Protein AF-A0A0P1I6L9-F1 (afdb_monomer)

Organism: NCBI:txid1715692

Mean predicted aligned error: 4.98 Å

Sequence (82 aa):
MAKLVMSHRGLTTVFEITGSVLAMAYALLIASNIGAELLGFSLLLLSSGLFAAWAVIDRRWTFLLLQGFYATSAIIGLIRWA

Structure (mmCIF, N/CA/C/O backbone):
data_AF-A0A0P1I6L9-F1
#
_entry.id   AF-A0A0P1I6L9-F1
#
loop_
_atom_site.group_PDB
_atom_site.id
_atom_site.type_symbol
_atom_site.label_atom_id
_atom_site.label_alt_id
_atom_site.label_comp_id
_atom_site.label_asym_id
_atom_site.label_entity_id
_atom_site.label_seq_id
_atom_site.pdbx_PDB_ins_code
_atom_site.Cartn_x
_atom_site.Cartn_y
_atom_site.Cartn_z
_atom_site.occupancy
_atom_site.B_iso_or_equiv
_atom_site.auth_seq_id
_atom_site.auth_comp_id
_atom_site.auth_asym_id
_atom_site.auth_atom_id
_atom_site.pdbx_PDB_model_num
ATOM 1 N N . MET A 1 1 ? 0.118 -19.716 29.087 1.00 43.00 1 MET A N 1
ATOM 2 C CA . MET A 1 1 ? -0.312 -19.766 27.671 1.00 43.00 1 MET A CA 1
ATOM 3 C C . MET A 1 1 ? -1.242 -18.580 27.396 1.00 43.00 1 MET A C 1
ATOM 5 O O . MET A 1 1 ? -2.434 -18.755 27.220 1.00 43.00 1 MET A O 1
ATOM 9 N N . ALA A 1 2 ? -0.705 -17.356 27.446 1.00 43.88 2 ALA A N 1
ATOM 10 C CA . ALA A 1 2 ? -1.458 -16.118 27.241 1.00 43.88 2 ALA A CA 1
ATOM 11 C C . ALA A 1 2 ? -1.151 -15.601 25.830 1.00 43.88 2 ALA A C 1
ATOM 13 O O . ALA A 1 2 ? -0.235 -14.813 25.623 1.00 43.88 2 ALA A O 1
ATOM 14 N N . LYS A 1 3 ? -1.837 -16.153 24.831 1.00 55.94 3 LYS A N 1
ATOM 15 C CA . LYS A 1 3 ? -1.734 -15.730 23.433 1.00 55.94 3 LYS A CA 1
ATOM 16 C C . LYS A 1 3 ? -3.149 -15.625 22.870 1.00 55.94 3 LYS A C 1
ATOM 18 O O . LYS A 1 3 ? -3.963 -16.497 23.144 1.00 55.94 3 LYS A O 1
ATOM 23 N N . LEU A 1 4 ? -3.353 -14.600 2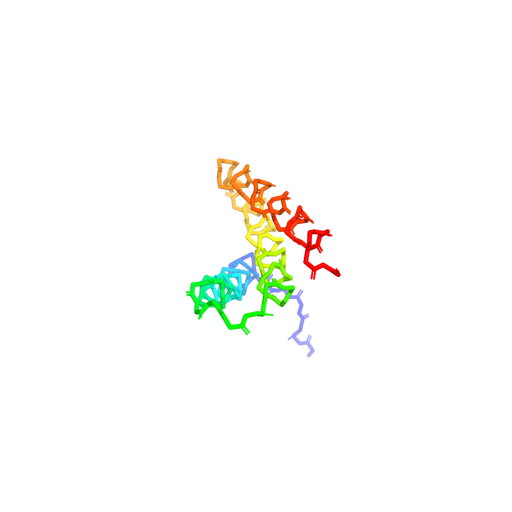2.036 1.00 52.19 4 LEU A N 1
ATOM 24 C CA . LEU A 1 4 ? -4.439 -14.444 21.054 1.00 52.19 4 LEU A CA 1
ATOM 25 C C . LEU A 1 4 ? -5.716 -13.713 21.488 1.00 52.19 4 LEU A C 1
ATOM 27 O O . LEU A 1 4 ? -6.812 -14.112 21.123 1.00 52.19 4 LEU A O 1
ATOM 31 N N . VAL A 1 5 ? -5.582 -12.551 22.125 1.00 50.31 5 VAL A N 1
ATOM 32 C CA . VAL A 1 5 ? -6.545 -11.466 21.869 1.00 50.31 5 VAL A CA 1
ATOM 33 C C . VAL A 1 5 ? -5.740 -10.214 21.554 1.00 50.31 5 VAL A C 1
ATOM 35 O O . VAL A 1 5 ? -5.455 -9.404 22.433 1.00 50.31 5 VAL A O 1
ATOM 38 N N . MET A 1 6 ? -5.291 -10.072 20.302 1.00 56.75 6 MET A N 1
ATOM 39 C CA . MET A 1 6 ? -4.868 -8.748 19.848 1.00 56.75 6 MET A CA 1
ATOM 40 C C . MET A 1 6 ? -6.124 -7.885 19.844 1.00 56.75 6 MET A C 1
ATOM 42 O O . MET A 1 6 ? -7.065 -8.167 19.105 1.00 56.75 6 MET A O 1
ATOM 46 N N . SER A 1 7 ? -6.177 -6.884 20.721 1.00 66.38 7 SER A N 1
ATOM 47 C CA . SER A 1 7 ? -7.287 -5.936 20.722 1.00 66.38 7 SER A CA 1
ATOM 48 C C . SER A 1 7 ? -7.360 -5.253 19.354 1.00 66.38 7 SER A C 1
ATOM 50 O O . SER A 1 7 ? -6.332 -5.090 18.691 1.00 66.38 7 SER A O 1
ATOM 52 N N . HIS A 1 8 ? -8.557 -4.829 18.934 1.00 66.69 8 HIS A N 1
ATOM 53 C CA . HIS A 1 8 ? -8.756 -4.071 17.689 1.00 66.69 8 HIS A CA 1
ATOM 54 C C . HIS A 1 8 ? -7.694 -2.969 17.512 1.00 66.69 8 HIS A C 1
ATOM 56 O O . HIS A 1 8 ? -7.143 -2.818 16.430 1.00 66.69 8 HIS A O 1
ATOM 62 N N . ARG A 1 9 ? -7.317 -2.302 18.611 1.00 72.06 9 ARG A N 1
ATOM 63 C CA . ARG A 1 9 ? -6.270 -1.272 18.665 1.00 72.06 9 ARG A CA 1
ATOM 64 C C . ARG A 1 9 ? -4.878 -1.748 18.235 1.00 72.06 9 ARG A C 1
ATOM 66 O O . ARG A 1 9 ? -4.152 -0.998 17.601 1.00 72.06 9 ARG A O 1
ATOM 73 N N . GLY A 1 10 ? -4.482 -2.968 18.593 1.00 79.25 10 GLY A N 1
ATOM 74 C CA . GLY A 1 10 ? -3.173 -3.505 18.213 1.00 79.25 10 GLY A CA 1
ATOM 75 C C . GLY A 1 10 ? -3.087 -3.797 16.716 1.00 79.25 10 GLY A C 1
ATOM 76 O O . GLY A 1 10 ? -2.095 -3.466 16.073 1.00 79.25 10 GLY A O 1
ATOM 77 N N . LEU A 1 11 ? -4.153 -4.367 16.150 1.00 76.19 11 LEU A N 1
ATOM 78 C CA . LEU A 1 11 ? -4.213 -4.700 14.727 1.00 76.19 11 LEU A CA 1
ATOM 79 C C . LEU A 1 11 ? -4.277 -3.436 13.851 1.00 76.19 11 LEU A C 1
ATOM 81 O O . LEU A 1 11 ? -3.589 -3.364 12.834 1.00 76.19 11 LEU A O 1
ATOM 85 N N . THR A 1 12 ? -5.036 -2.419 14.277 1.00 80.06 12 THR A N 1
ATOM 86 C CA . THR A 1 12 ? -5.112 -1.125 13.579 1.00 80.06 12 THR A CA 1
ATOM 87 C C . THR A 1 12 ? -3.748 -0.441 13.532 1.00 80.06 12 THR A C 1
ATOM 89 O O . THR A 1 12 ? -3.337 0.001 12.467 1.00 80.06 12 THR A O 1
ATOM 92 N N . THR A 1 13 ? -3.002 -0.427 14.644 1.00 86.81 13 THR A N 1
ATOM 93 C CA . THR A 1 13 ? -1.671 0.199 14.704 1.00 86.81 13 THR A CA 1
ATOM 94 C C . THR A 1 13 ? -0.661 -0.490 13.787 1.00 86.81 13 THR A C 1
ATOM 96 O O . THR A 1 13 ? 0.127 0.186 13.130 1.00 86.81 13 THR A O 1
ATOM 99 N N . VAL A 1 14 ? -0.684 -1.824 13.699 1.00 89.25 14 VAL A N 1
ATOM 100 C CA . VAL A 1 14 ? 0.212 -2.553 12.786 1.00 89.25 14 VAL A CA 1
ATOM 101 C C . VAL A 1 14 ? -0.099 -2.203 11.330 1.00 89.25 14 VAL A C 1
ATOM 103 O O . VAL A 1 14 ? 0.811 -1.847 10.585 1.00 89.25 14 VAL A O 1
ATOM 106 N N . PHE A 1 15 ? -1.372 -2.249 10.927 1.00 90.19 15 PHE A N 1
ATOM 107 C CA . PHE A 1 15 ? -1.765 -1.903 9.559 1.00 90.19 15 PHE A CA 1
ATOM 108 C C . PHE A 1 15 ? -1.463 -0.447 9.205 1.00 90.19 15 PHE A C 1
ATOM 110 O O . PHE A 1 15 ? -0.972 -0.181 8.110 1.00 90.19 15 PHE A O 1
ATOM 117 N N . GLU A 1 16 ? -1.703 0.479 10.130 1.00 92.31 16 GLU A N 1
ATOM 118 C CA . GLU A 1 16 ? -1.419 1.900 9.952 1.00 92.31 16 GLU A CA 1
ATOM 119 C C . GLU A 1 16 ? 0.079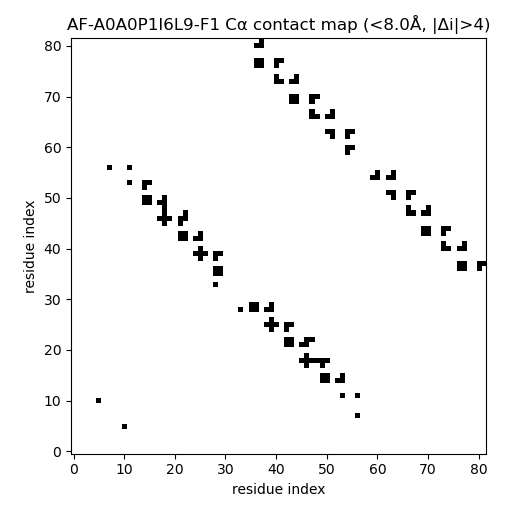 2.156 9.742 1.00 92.31 16 GLU A C 1
ATOM 121 O O . GLU A 1 16 ? 0.467 2.784 8.755 1.00 92.31 16 GLU A O 1
ATOM 126 N N . ILE A 1 17 ? 0.934 1.638 10.630 1.00 94.62 17 ILE A N 1
ATOM 127 C CA . ILE A 1 17 ? 2.381 1.876 10.570 1.00 94.62 17 ILE A CA 1
ATOM 128 C C . ILE A 1 17 ? 2.979 1.204 9.335 1.00 94.62 17 ILE A C 1
ATOM 130 O O . ILE A 1 17 ? 3.681 1.853 8.558 1.00 94.62 17 ILE A O 1
ATOM 134 N N . THR A 1 18 ? 2.695 -0.084 9.120 1.00 96.25 18 THR A N 1
ATOM 135 C CA . THR A 1 18 ? 3.253 -0.815 7.978 1.00 96.25 18 THR A CA 1
ATOM 136 C C . THR A 1 18 ? 2.738 -0.246 6.656 1.00 96.25 18 THR A C 1
ATOM 138 O O . THR A 1 18 ? 3.535 -0.026 5.746 1.00 96.25 18 THR A O 1
ATOM 141 N N . GLY A 1 19 ? 1.442 0.072 6.560 1.00 97.00 19 GLY A N 1
ATOM 142 C CA . GLY A 1 19 ? 0.864 0.727 5.386 1.00 97.00 19 GLY A CA 1
ATOM 143 C C . GLY A 1 19 ? 1.544 2.062 5.078 1.00 97.00 19 GLY A C 1
ATOM 144 O O . GLY A 1 19 ? 1.933 2.298 3.932 1.00 97.00 19 GLY A O 1
ATOM 145 N N . SER A 1 20 ? 1.783 2.890 6.099 1.00 97.69 20 SER A N 1
ATOM 146 C CA . SER A 1 20 ? 2.430 4.202 5.951 1.00 97.69 20 SER A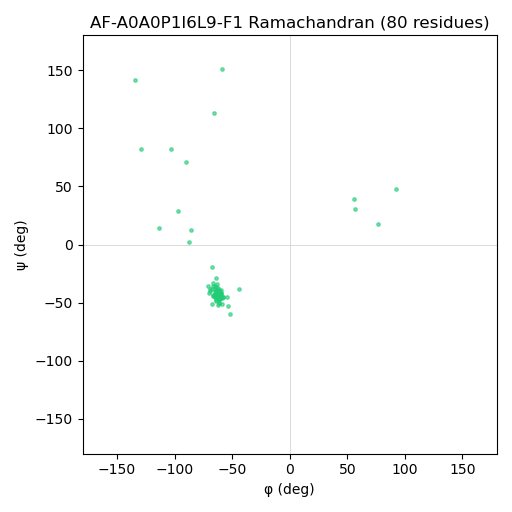 CA 1
ATOM 147 C C . SER A 1 20 ? 3.869 4.097 5.454 1.00 97.69 20 SER A C 1
ATOM 149 O O . SER A 1 20 ? 4.237 4.770 4.492 1.00 97.69 20 SER A O 1
ATOM 151 N N . VAL A 1 21 ? 4.677 3.219 6.057 1.00 98.38 21 VAL A N 1
ATOM 152 C CA . VAL A 1 21 ? 6.082 3.027 5.658 1.00 98.38 21 VAL A CA 1
ATOM 153 C C . VAL A 1 21 ? 6.180 2.561 4.204 1.00 98.38 21 VAL A C 1
ATOM 155 O O . VAL A 1 21 ? 6.991 3.084 3.440 1.00 98.38 21 VAL A O 1
ATOM 158 N N . LEU A 1 22 ? 5.321 1.624 3.792 1.00 98.31 22 LEU A N 1
ATOM 159 C CA . LEU A 1 22 ? 5.283 1.137 2.412 1.00 98.31 22 LEU A CA 1
ATOM 160 C C . LEU A 1 22 ? 4.862 2.232 1.420 1.00 98.31 22 LEU A C 1
ATOM 162 O O . LEU A 1 22 ? 5.477 2.350 0.362 1.00 98.31 22 LEU A O 1
ATOM 166 N N . ALA A 1 23 ? 3.869 3.062 1.763 1.00 98.00 23 ALA A N 1
ATOM 167 C CA . ALA A 1 23 ? 3.444 4.184 0.920 1.00 98.00 23 ALA A CA 1
ATOM 168 C C . ALA A 1 23 ? 4.560 5.223 0.737 1.00 98.00 23 ALA A C 1
ATOM 170 O O . ALA A 1 23 ? 4.776 5.711 -0.373 1.00 98.00 23 ALA A O 1
ATOM 171 N N . MET A 1 24 ? 5.291 5.542 1.809 1.00 98.44 24 MET A N 1
ATOM 172 C CA . MET A 1 24 ? 6.442 6.446 1.744 1.00 98.44 24 MET A CA 1
ATOM 173 C C . MET A 1 24 ? 7.548 5.877 0.850 1.00 98.44 24 MET A C 1
ATOM 175 O O . MET A 1 24 ? 8.070 6.589 -0.005 1.00 98.44 24 MET A O 1
ATOM 179 N N . ALA A 1 25 ? 7.877 4.591 1.008 1.00 98.25 25 ALA A N 1
ATOM 180 C CA . ALA A 1 25 ? 8.876 3.921 0.179 1.00 98.25 25 ALA A CA 1
ATOM 181 C C . ALA A 1 25 ? 8.471 3.901 -1.304 1.00 98.25 25 ALA A C 1
ATOM 183 O O . ALA A 1 25 ? 9.283 4.244 -2.162 1.00 98.25 25 ALA A O 1
ATOM 184 N N . TYR A 1 26 ? 7.207 3.584 -1.605 1.00 97.50 26 TYR A N 1
ATOM 185 C CA . TYR A 1 26 ? 6.642 3.707 -2.951 1.00 97.50 26 TYR A CA 1
ATOM 186 C C . TYR A 1 26 ? 6.843 5.113 -3.529 1.00 97.50 26 TYR A C 1
ATOM 188 O O . TYR A 1 26 ? 7.377 5.254 -4.630 1.00 97.50 26 TYR A O 1
ATOM 196 N N . ALA A 1 27 ? 6.429 6.147 -2.790 1.00 97.88 27 ALA A N 1
ATOM 197 C CA . ALA A 1 27 ? 6.483 7.524 -3.265 1.00 97.88 27 ALA A CA 1
ATOM 198 C C . ALA A 1 27 ? 7.921 7.946 -3.594 1.00 97.88 27 ALA A C 1
ATOM 200 O O . ALA A 1 27 ? 8.159 8.553 -4.637 1.00 97.88 27 ALA A O 1
ATOM 201 N N . LEU A 1 28 ? 8.883 7.571 -2.744 1.00 98.31 28 LEU A N 1
ATOM 202 C CA . LEU A 1 28 ? 10.301 7.835 -2.974 1.00 98.31 28 LEU A CA 1
ATOM 203 C C . LEU A 1 28 ? 10.838 7.088 -4.197 1.00 98.31 28 LEU A C 1
ATOM 205 O O . LEU A 1 28 ? 11.550 7.693 -4.992 1.00 98.31 28 LEU A O 1
ATOM 209 N N . LEU A 1 29 ? 10.485 5.813 -4.389 1.00 97.56 29 L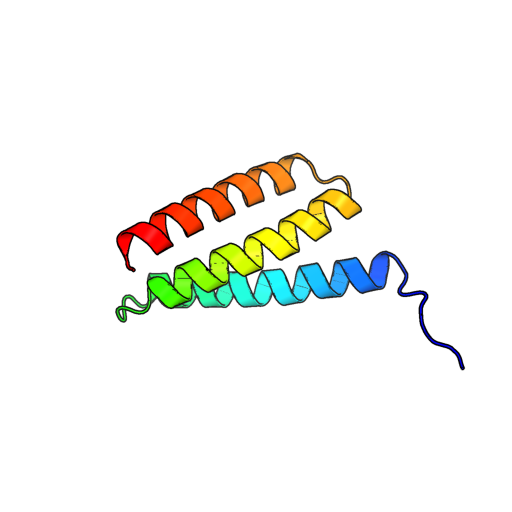EU A N 1
ATOM 210 C CA . LEU A 1 29 ? 10.924 5.046 -5.559 1.00 97.56 29 LEU A CA 1
ATOM 211 C C . LEU A 1 29 ? 10.427 5.668 -6.867 1.00 97.56 29 LEU A C 1
ATOM 213 O O . LEU A 1 29 ? 11.241 5.932 -7.751 1.00 97.56 29 LEU A O 1
ATOM 217 N N . ILE A 1 30 ? 9.128 5.970 -6.972 1.00 97.19 30 ILE A N 1
ATOM 218 C CA . ILE A 1 30 ? 8.569 6.607 -8.175 1.00 97.19 30 ILE A CA 1
ATOM 219 C C . ILE A 1 30 ? 9.183 7.992 -8.402 1.00 97.19 30 ILE A C 1
ATOM 221 O O . ILE A 1 30 ? 9.558 8.317 -9.528 1.00 97.19 30 ILE A O 1
ATOM 225 N N . ALA A 1 31 ? 9.335 8.793 -7.343 1.00 97.81 31 ALA A N 1
ATOM 226 C CA . ALA A 1 31 ? 9.917 10.130 -7.445 1.00 97.81 31 ALA A CA 1
ATOM 227 C C . ALA A 1 31 ? 11.406 10.103 -7.824 1.00 97.81 31 ALA A C 1
ATOM 229 O O . ALA A 1 31 ? 11.861 10.968 -8.567 1.00 97.81 31 ALA A O 1
ATOM 230 N N . SER A 1 32 ? 12.161 9.111 -7.345 1.00 97.50 32 SER A N 1
ATOM 231 C CA . SER A 1 32 ? 13.595 8.976 -7.630 1.00 97.50 32 SER A CA 1
ATOM 232 C C . SER A 1 32 ? 13.907 8.653 -9.092 1.00 97.50 32 SER A C 1
ATOM 234 O O . SER A 1 32 ? 15.031 8.874 -9.529 1.00 97.50 32 SER A O 1
ATOM 236 N N . ASN A 1 33 ? 12.924 8.151 -9.848 1.00 94.88 33 ASN A N 1
ATOM 237 C CA . ASN A 1 33 ? 13.044 7.873 -11.280 1.00 94.88 33 ASN A CA 1
ATOM 238 C C . ASN A 1 33 ? 14.202 6.915 -11.650 1.00 94.88 33 ASN A C 1
ATOM 240 O O . ASN A 1 33 ? 14.772 6.999 -12.731 1.00 94.88 33 ASN A O 1
ATOM 244 N N . ILE A 1 34 ? 14.549 5.980 -10.758 1.00 96.62 34 ILE A N 1
ATOM 245 C CA . ILE A 1 34 ? 15.667 5.030 -10.938 1.00 96.62 34 ILE A CA 1
ATOM 246 C C . ILE A 1 34 ? 15.298 3.752 -11.717 1.00 96.62 34 ILE A C 1
ATOM 248 O O . ILE A 1 34 ? 16.044 2.777 -11.678 1.00 96.62 34 ILE A O 1
ATOM 252 N N . GLY A 1 35 ? 14.136 3.710 -12.375 1.00 95.75 35 GLY A N 1
ATOM 253 C CA . GLY A 1 35 ? 13.657 2.505 -13.070 1.00 95.75 35 GLY A CA 1
ATOM 254 C C . GLY A 1 35 ? 13.086 1.413 -12.147 1.00 95.75 35 GLY A C 1
ATOM 255 O O . GLY A 1 35 ? 13.010 0.249 -12.532 1.00 95.75 35 GLY A O 1
ATOM 256 N N . ALA A 1 36 ? 12.732 1.753 -10.900 1.00 96.88 36 ALA A N 1
ATOM 257 C CA . ALA A 1 36 ? 12.198 0.817 -9.902 1.00 96.88 36 ALA A CA 1
ATOM 258 C C . ALA A 1 36 ? 10.657 0.825 -9.811 1.00 96.88 36 ALA A C 1
ATOM 260 O O . ALA A 1 36 ? 10.092 0.560 -8.746 1.00 96.88 36 ALA A O 1
ATOM 261 N N . GLU A 1 37 ? 9.956 1.143 -10.901 1.00 97.44 37 GLU A N 1
ATOM 262 C CA . GLU A 1 37 ? 8.497 1.297 -10.924 1.00 97.44 37 GLU A CA 1
ATOM 263 C C . GLU A 1 37 ? 7.765 0.017 -10.529 1.00 97.44 37 GLU A C 1
ATOM 265 O O . GLU A 1 37 ? 6.820 0.084 -9.746 1.00 97.44 37 GLU A O 1
ATOM 270 N N . LEU A 1 38 ? 8.224 -1.150 -10.993 1.00 97.69 38 LEU A N 1
ATOM 271 C CA . LEU A 1 38 ? 7.620 -2.442 -10.652 1.00 97.69 38 LEU A CA 1
ATOM 272 C C . LEU A 1 38 ? 7.607 -2.679 -9.130 1.00 97.69 38 LEU A C 1
ATOM 274 O O . LEU A 1 38 ? 6.581 -3.053 -8.553 1.00 97.69 38 LEU A O 1
ATOM 278 N N . LEU A 1 39 ? 8.732 -2.402 -8.459 1.00 98.06 39 LEU A N 1
ATOM 279 C CA . LEU A 1 39 ? 8.825 -2.472 -7.000 1.00 98.06 39 LEU A CA 1
ATOM 280 C C . LEU A 1 39 ? 7.955 -1.392 -6.350 1.00 98.06 39 LEU A C 1
ATOM 282 O O . LEU A 1 39 ? 7.213 -1.690 -5.418 1.00 98.06 39 LEU A O 1
ATOM 286 N N . GLY A 1 40 ? 7.999 -0.162 -6.866 1.00 98.12 40 GLY A N 1
ATOM 287 C CA . GLY A 1 40 ? 7.158 0.936 -6.402 1.00 98.12 40 GLY A CA 1
ATOM 288 C C . GLY A 1 40 ? 5.677 0.552 -6.384 1.00 98.12 40 GLY A C 1
ATOM 289 O O . GLY A 1 40 ? 5.050 0.556 -5.324 1.00 98.12 40 GLY A O 1
ATOM 290 N N . PHE A 1 41 ? 5.109 0.176 -7.527 1.00 98.38 41 PHE A N 1
ATOM 291 C CA . PHE A 1 41 ? 3.693 -0.180 -7.617 1.00 98.38 41 PHE A CA 1
ATOM 292 C C . PHE A 1 41 ? 3.341 -1.431 -6.800 1.00 98.38 41 PHE A C 1
ATOM 294 O O . PHE A 1 41 ? 2.241 -1.497 -6.253 1.00 98.38 41 PHE A O 1
ATOM 301 N N . SER A 1 42 ? 4.276 -2.367 -6.604 1.00 98.50 42 SER A N 1
ATOM 302 C CA . SER A 1 42 ? 4.085 -3.496 -5.678 1.00 98.50 42 SER A CA 1
ATOM 303 C C . SER A 1 42 ? 3.920 -3.019 -4.228 1.00 98.50 42 SER A C 1
ATOM 305 O O . SER A 1 42 ? 3.027 -3.482 -3.515 1.00 98.50 42 SER A O 1
ATOM 307 N N . LEU A 1 43 ? 4.742 -2.056 -3.794 1.00 98.50 43 LEU A N 1
ATOM 308 C CA . LEU A 1 43 ? 4.648 -1.456 -2.459 1.00 98.50 43 LEU A CA 1
ATOM 309 C C . LEU A 1 43 ? 3.361 -0.639 -2.289 1.00 98.50 43 LEU A C 1
ATOM 311 O O . LEU A 1 43 ? 2.745 -0.717 -1.226 1.00 98.50 43 LEU A O 1
ATOM 315 N N . LEU A 1 44 ? 2.916 0.092 -3.321 1.00 98.56 44 LEU A N 1
ATOM 316 C CA . LEU A 1 44 ? 1.630 0.800 -3.294 1.00 98.56 44 LEU A CA 1
ATOM 317 C C . LEU A 1 44 ? 0.453 -0.174 -3.157 1.00 98.56 44 LEU A C 1
ATOM 319 O O . LEU A 1 44 ? -0.462 0.075 -2.370 1.00 98.56 44 LEU A O 1
ATOM 323 N N . LEU A 1 45 ? 0.472 -1.291 -3.890 1.00 98.62 45 LEU A N 1
ATOM 324 C CA . LEU A 1 45 ? -0.588 -2.297 -3.816 1.00 98.62 45 LEU A CA 1
ATOM 325 C C . LEU A 1 45 ? -0.658 -2.926 -2.419 1.00 98.62 45 LEU A C 1
ATOM 327 O O . LEU A 1 45 ? -1.734 -3.019 -1.830 1.00 98.62 45 LEU A O 1
ATOM 331 N N . LEU A 1 46 ? 0.494 -3.293 -1.852 1.00 98.56 46 LEU A N 1
ATOM 332 C CA . LEU A 1 46 ? 0.557 -3.843 -0.499 1.00 98.56 46 LEU A CA 1
ATOM 333 C C . LEU A 1 46 ? 0.112 -2.813 0.553 1.00 98.56 46 LEU A C 1
ATOM 335 O O . LEU A 1 46 ? -0.685 -3.132 1.434 1.00 98.56 46 LEU A O 1
ATOM 339 N N . SER A 1 47 ? 0.588 -1.571 0.439 1.00 98.62 47 SER A N 1
ATOM 340 C CA . SER A 1 47 ? 0.219 -0.467 1.330 1.00 98.62 47 SER A CA 1
ATOM 341 C C . SER A 1 47 ? -1.287 -0.193 1.315 1.00 98.62 47 SER A C 1
ATOM 343 O O . SER A 1 47 ? -1.925 -0.180 2.370 1.00 98.62 47 SER A O 1
ATOM 345 N N . SER A 1 48 ? -1.874 -0.040 0.124 1.00 98.44 48 SER A N 1
ATOM 346 C CA . SER A 1 48 ? -3.309 0.222 -0.030 1.00 98.44 48 SER A CA 1
ATOM 347 C C . SER A 1 48 ? -4.169 -0.927 0.498 1.00 98.44 48 SER A C 1
ATOM 349 O O . SER A 1 48 ? -5.204 -0.673 1.110 1.00 98.44 48 SER A O 1
ATOM 351 N N . GLY A 1 49 ? -3.713 -2.180 0.380 1.00 98.19 49 GLY A N 1
ATOM 352 C CA . GLY A 1 49 ? -4.356 -3.336 1.013 1.00 98.19 49 GLY A CA 1
ATOM 353 C C . GLY A 1 49 ? -4.382 -3.262 2.547 1.00 98.19 49 GLY A C 1
ATOM 354 O O . GLY A 1 49 ? -5.427 -3.497 3.158 1.00 98.19 49 GLY A O 1
ATOM 355 N N . LEU A 1 50 ? -3.268 -2.881 3.184 1.00 97.31 50 LEU A N 1
ATOM 356 C CA . LEU A 1 50 ? -3.197 -2.712 4.645 1.00 97.31 50 LEU A CA 1
ATOM 357 C C . LEU A 1 50 ? -4.092 -1.563 5.120 1.00 97.31 50 LEU A C 1
ATOM 359 O O . LEU A 1 50 ? -4.847 -1.712 6.083 1.00 97.31 50 LEU A O 1
ATOM 363 N N . PHE A 1 51 ? -4.064 -0.433 4.413 1.00 97.38 51 PHE A N 1
ATOM 364 C CA . PHE A 1 51 ? -4.936 0.693 4.721 1.00 97.38 51 PHE A CA 1
ATOM 365 C C . PHE A 1 51 ? -6.409 0.389 4.463 1.00 97.38 51 PHE A C 1
ATOM 367 O O . 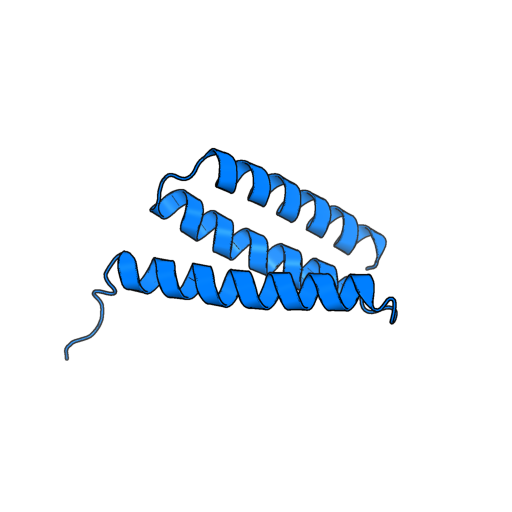PHE A 1 51 ? -7.250 0.870 5.216 1.00 97.38 51 PHE A O 1
ATOM 374 N N . ALA A 1 52 ? -6.742 -0.425 3.461 1.00 97.44 52 ALA A N 1
ATOM 375 C CA . ALA A 1 52 ? -8.107 -0.880 3.235 1.00 97.44 52 ALA A CA 1
ATOM 376 C C . ALA A 1 52 ? -8.592 -1.758 4.397 1.00 97.44 52 ALA A C 1
ATOM 378 O O . ALA A 1 52 ? -9.685 -1.531 4.917 1.00 97.44 52 ALA A O 1
ATOM 379 N N . ALA A 1 53 ? -7.762 -2.698 4.868 1.00 94.62 53 ALA A N 1
ATOM 380 C CA . ALA A 1 53 ? -8.073 -3.517 6.040 1.00 94.62 53 ALA A CA 1
ATOM 381 C C . ALA A 1 53 ? -8.310 -2.649 7.288 1.00 94.62 53 ALA A C 1
ATOM 383 O O . ALA A 1 53 ? -9.319 -2.813 7.978 1.00 94.62 53 ALA A O 1
ATOM 384 N N . TRP A 1 54 ? -7.438 -1.667 7.536 1.00 94.38 54 TRP A N 1
ATOM 385 C CA . TRP A 1 54 ? -7.624 -0.695 8.615 1.00 94.38 54 TRP A CA 1
ATOM 386 C C . TRP A 1 54 ? -8.908 0.135 8.450 1.00 94.38 54 TRP A C 1
ATOM 388 O O . TRP A 1 54 ? -9.678 0.285 9.400 1.00 94.38 54 TRP A O 1
ATOM 398 N N . ALA A 1 55 ? -9.184 0.628 7.241 1.00 95.06 55 ALA A N 1
ATOM 399 C CA . ALA A 1 55 ? -10.356 1.445 6.946 1.00 95.06 55 ALA A CA 1
ATOM 400 C C . ALA A 1 55 ? -11.671 0.691 7.174 1.00 95.06 55 ALA A C 1
ATOM 402 O O . ALA A 1 55 ? -12.634 1.285 7.657 1.00 95.06 55 ALA A O 1
ATOM 403 N N . VAL A 1 56 ? -11.718 -0.606 6.857 1.00 94.62 56 VAL A N 1
ATOM 404 C CA . VAL A 1 56 ? -12.884 -1.462 7.124 1.00 94.62 56 VAL A CA 1
ATOM 405 C C . VAL A 1 56 ? -13.088 -1.649 8.628 1.00 94.62 56 VAL A C 1
ATOM 407 O O . VAL A 1 56 ? -14.215 -1.519 9.105 1.00 94.62 56 VAL A O 1
ATOM 410 N N . ILE A 1 57 ? -12.010 -1.893 9.383 1.00 90.88 57 ILE A N 1
ATOM 411 C CA . ILE A 1 57 ? -12.061 -2.071 10.843 1.00 90.88 57 ILE A CA 1
ATOM 412 C C . ILE A 1 57 ? -12.599 -0.811 11.539 1.00 90.88 57 ILE A C 1
ATOM 414 O O . ILE A 1 57 ? -13.499 -0.906 12.375 1.00 90.88 57 ILE A O 1
ATOM 418 N N . ASP A 1 58 ? -12.094 0.363 11.157 1.00 90.44 58 ASP A N 1
ATOM 419 C CA . ASP A 1 58 ? -12.476 1.655 11.741 1.00 90.44 58 ASP A CA 1
ATOM 420 C C . ASP A 1 58 ? -13.700 2.303 11.058 1.00 90.44 58 ASP A C 1
ATOM 422 O O . ASP A 1 58 ? -14.092 3.415 11.415 1.00 90.44 58 ASP A O 1
ATOM 426 N N . ARG A 1 59 ? -14.314 1.636 10.067 1.00 94.00 59 ARG A N 1
ATOM 427 C CA . ARG A 1 59 ? -15.459 2.134 9.272 1.00 94.00 59 ARG A CA 1
ATOM 428 C C . ARG A 1 59 ? -15.210 3.489 8.584 1.00 94.00 59 ARG A C 1
ATOM 430 O O . ARG A 1 59 ? -16.101 4.334 8.485 1.00 94.00 59 ARG A O 1
ATOM 437 N N . ARG A 1 60 ? -13.998 3.701 8.066 1.00 94.31 60 ARG A N 1
ATOM 438 C CA . ARG A 1 60 ? -13.562 4.917 7.352 1.00 94.31 60 ARG A CA 1
ATOM 439 C C . ARG A 1 60 ? -13.820 4.803 5.845 1.00 94.31 60 ARG A C 1
ATOM 441 O O . ARG A 1 60 ? -12.889 4.677 5.054 1.00 94.31 60 ARG A O 1
ATOM 448 N N . TRP A 1 61 ? -15.082 4.860 5.426 1.00 95.62 61 TRP A N 1
ATOM 449 C CA . TRP A 1 61 ? -15.493 4.547 4.045 1.00 95.62 61 TRP A CA 1
ATOM 450 C C . TRP A 1 61 ? -14.879 5.439 2.954 1.00 95.62 61 TRP A C 1
ATOM 452 O O . TRP A 1 61 ? -14.456 4.928 1.921 1.00 95.62 61 TRP A O 1
ATOM 462 N N . THR A 1 62 ? -14.758 6.750 3.179 1.00 97.44 62 THR A N 1
ATOM 463 C CA . THR A 1 62 ? -14.114 7.657 2.207 1.00 97.44 62 THR A CA 1
ATOM 464 C C . THR A 1 62 ? -12.634 7.327 2.025 1.00 97.44 62 THR A C 1
ATOM 466 O O . THR A 1 62 ? -12.116 7.338 0.911 1.00 97.44 62 THR A O 1
ATOM 469 N N . PHE A 1 63 ? -11.957 6.983 3.121 1.00 96.00 63 PHE A N 1
ATOM 470 C CA . PHE A 1 63 ? -10.564 6.555 3.077 1.00 96.00 63 PHE A CA 1
ATOM 471 C C . PHE A 1 63 ? -10.426 5.187 2.393 1.00 96.00 63 PHE A C 1
ATOM 473 O O . PHE A 1 63 ? -9.513 5.008 1.597 1.00 96.00 63 PHE A O 1
ATOM 480 N N . LEU A 1 64 ? -11.365 4.258 2.615 1.00 97.94 64 LEU A N 1
ATOM 481 C CA . LEU A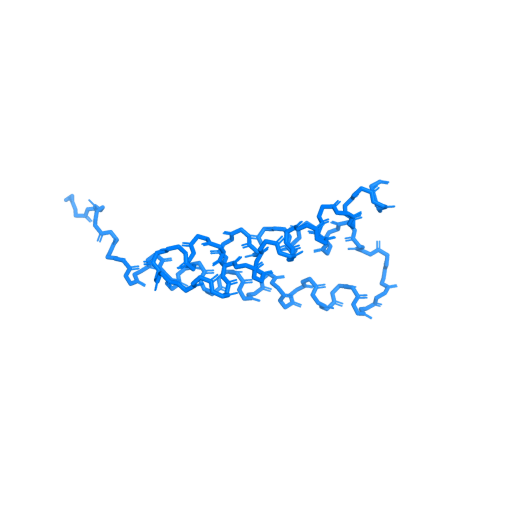 1 64 ? -11.411 2.969 1.915 1.00 97.94 64 LEU A CA 1
ATOM 482 C C . LEU A 1 64 ? -11.564 3.136 0.396 1.00 97.94 64 LEU A C 1
ATOM 484 O O . LEU A 1 64 ? -10.866 2.468 -0.363 1.00 97.94 64 LEU A O 1
ATOM 488 N N . LEU A 1 65 ? -12.432 4.047 -0.055 1.00 98.44 65 LEU A N 1
ATOM 489 C CA . LEU A 1 65 ? -12.595 4.351 -1.479 1.00 98.44 65 LEU A CA 1
ATOM 490 C C . LEU A 1 65 ? -11.286 4.856 -2.101 1.00 98.44 65 LEU A C 1
ATOM 492 O O . LEU A 1 65 ? -10.911 4.418 -3.188 1.00 98.44 65 LEU A O 1
ATOM 496 N N . LEU A 1 66 ? -10.555 5.715 -1.385 1.00 98.06 66 LEU A N 1
ATOM 497 C CA . LEU A 1 66 ? -9.230 6.166 -1.808 1.00 98.06 66 LEU A CA 1
ATOM 498 C C . LEU A 1 66 ? -8.233 4.999 -1.914 1.00 98.06 66 LEU A C 1
ATOM 500 O O . LEU A 1 66 ? -7.458 4.949 -2.867 1.00 98.06 66 LEU A O 1
ATOM 504 N N . GLN A 1 67 ? -8.279 4.027 -0.998 1.00 98.38 67 GLN A N 1
ATOM 505 C CA . GLN A 1 67 ? -7.443 2.827 -1.117 1.00 98.38 67 GLN A CA 1
ATOM 506 C C . GLN A 1 67 ? -7.811 1.980 -2.338 1.00 98.38 67 GLN A C 1
ATOM 508 O O . GLN A 1 67 ? -6.918 1.454 -2.994 1.00 98.38 67 GLN A O 1
ATOM 513 N N . GLY A 1 68 ? -9.094 1.903 -2.704 1.00 98.50 68 GLY A N 1
ATOM 514 C CA . GLY A 1 68 ? -9.521 1.272 -3.957 1.00 98.50 68 GLY A CA 1
ATOM 515 C C . GLY A 1 68 ? -8.935 1.960 -5.195 1.00 98.50 68 GLY A C 1
ATOM 516 O O . GLY A 1 68 ? -8.456 1.290 -6.114 1.00 98.50 68 GLY A O 1
ATOM 517 N N . PHE A 1 69 ? -8.898 3.296 -5.200 1.00 98.62 69 PHE A N 1
ATOM 518 C CA . PHE A 1 69 ? -8.228 4.064 -6.251 1.00 98.62 69 PHE A CA 1
ATOM 519 C C . PHE A 1 69 ? -6.724 3.753 -6.313 1.00 98.62 69 PHE A C 1
ATOM 521 O O . PHE A 1 69 ? -6.211 3.459 -7.392 1.00 98.62 69 PHE A O 1
ATOM 528 N N . TYR A 1 70 ? -6.029 3.746 -5.170 1.00 98.31 70 TYR A N 1
ATOM 529 C CA . TYR A 1 70 ? -4.601 3.418 -5.110 1.00 98.31 70 TYR A CA 1
ATOM 530 C C . TYR A 1 70 ? -4.287 1.977 -5.514 1.00 98.31 70 TYR A C 1
ATOM 532 O O . TYR A 1 70 ? -3.309 1.743 -6.217 1.00 98.31 70 TYR A O 1
ATOM 540 N N . ALA A 1 71 ? -5.117 1.010 -5.130 1.00 98.69 71 ALA A N 1
ATOM 541 C CA . ALA A 1 71 ? -4.957 -0.372 -5.568 1.00 98.69 71 ALA A CA 1
ATOM 542 C C . ALA A 1 71 ? -5.128 -0.489 -7.091 1.00 98.69 71 ALA A C 1
ATOM 544 O O . ALA A 1 71 ? -4.345 -1.161 -7.759 1.00 98.69 71 ALA A O 1
ATOM 545 N N . THR A 1 72 ? -6.109 0.218 -7.658 1.00 98.75 72 THR A N 1
ATOM 546 C CA . THR A 1 72 ? -6.342 0.239 -9.109 1.00 98.75 72 THR A CA 1
ATOM 547 C C . THR A 1 72 ? -5.167 0.871 -9.855 1.00 98.75 72 THR A C 1
ATOM 549 O O . THR A 1 72 ? -4.685 0.299 -10.832 1.00 98.75 72 THR A O 1
ATOM 552 N N . SER A 1 73 ? -4.662 2.019 -9.391 1.00 98.19 73 SER A N 1
ATOM 553 C CA . SER A 1 73 ? -3.497 2.662 -10.007 1.00 98.19 73 SER A CA 1
ATOM 554 C C . SER A 1 73 ? -2.238 1.804 -9.883 1.00 98.19 73 SER A C 1
ATOM 556 O O . SER A 1 73 ? -1.470 1.721 -10.840 1.00 98.19 73 SER A O 1
ATOM 558 N N . ALA A 1 74 ? -2.064 1.105 -8.757 1.00 98.44 74 ALA A N 1
ATOM 559 C CA . ALA A 1 74 ? -0.985 0.148 -8.567 1.00 98.44 74 ALA A CA 1
ATOM 560 C C . ALA A 1 74 ? -1.062 -1.013 -9.561 1.00 98.44 74 ALA A C 1
ATOM 562 O O . ALA A 1 74 ? -0.063 -1.316 -10.199 1.00 98.44 74 ALA A O 1
ATOM 563 N N . ILE A 1 75 ? -2.236 -1.621 -9.755 1.00 98.69 75 ILE A N 1
ATOM 564 C CA . ILE A 1 75 ? -2.426 -2.708 -10.729 1.00 98.69 75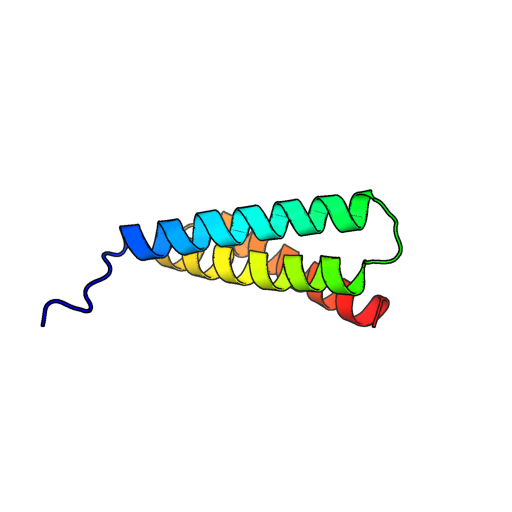 ILE A CA 1
ATOM 565 C C . ILE A 1 75 ? -2.119 -2.232 -12.152 1.00 98.69 75 ILE A C 1
ATOM 567 O O . ILE A 1 75 ? -1.391 -2.907 -12.877 1.00 98.69 75 ILE A O 1
ATOM 571 N N . ILE A 1 76 ? -2.628 -1.062 -12.548 1.00 98.62 76 ILE A N 1
ATOM 572 C CA . ILE A 1 76 ? -2.334 -0.479 -13.867 1.00 98.62 76 ILE A CA 1
ATOM 573 C C . ILE A 1 76 ? -0.827 -0.245 -14.026 1.00 98.62 76 ILE A C 1
ATOM 575 O O . ILE A 1 76 ? -0.266 -0.557 -15.076 1.00 98.62 76 ILE A O 1
ATOM 579 N N . GLY A 1 77 ? -0.166 0.274 -12.989 1.00 97.88 77 GLY A N 1
ATOM 580 C CA . GLY A 1 77 ? 1.281 0.444 -12.983 1.00 97.88 77 GLY A CA 1
ATOM 581 C C . GLY A 1 77 ? 2.018 -0.887 -13.123 1.00 97.88 77 GLY A C 1
ATOM 582 O O . GLY A 1 77 ? 2.835 -1.048 -14.021 1.00 97.88 77 GLY A O 1
ATOM 583 N N . LEU A 1 78 ? 1.676 -1.887 -12.317 1.00 98.44 78 LEU A N 1
ATOM 584 C CA . LEU A 1 78 ? 2.280 -3.215 -12.412 1.00 98.44 78 LEU A CA 1
ATOM 585 C C . LEU A 1 78 ? 2.161 -3.795 -13.822 1.00 98.44 78 LEU A C 1
ATOM 587 O O . LEU A 1 78 ? 3.153 -4.264 -14.348 1.00 98.44 78 LEU A O 1
ATOM 591 N N . ILE A 1 79 ? 0.995 -3.701 -14.465 1.00 98.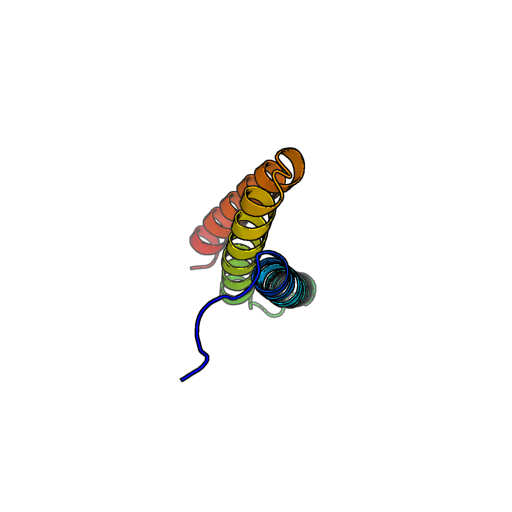44 79 ILE A N 1
ATOM 592 C CA . ILE A 1 79 ? 0.814 -4.180 -15.845 1.00 98.44 79 ILE A CA 1
ATOM 593 C C . ILE A 1 79 ? 1.695 -3.405 -16.835 1.00 98.44 79 ILE A C 1
ATOM 595 O O . ILE A 1 79 ? 2.228 -3.989 -17.772 1.00 98.44 79 ILE A O 1
ATOM 599 N N . ARG A 1 80 ? 1.836 -2.089 -16.656 1.00 97.94 80 ARG A N 1
ATOM 600 C CA . ARG A 1 80 ? 2.596 -1.225 -17.570 1.00 97.94 80 ARG A CA 1
ATOM 601 C C . ARG A 1 80 ? 4.110 -1.445 -17.496 1.00 97.94 80 ARG A C 1
ATOM 603 O O . ARG A 1 80 ? 4.780 -1.265 -18.508 1.00 97.94 80 ARG A O 1
ATOM 610 N N . TRP A 1 81 ? 4.632 -1.734 -16.310 1.00 96.00 81 TRP A N 1
ATOM 611 C CA . TRP A 1 81 ? 6.071 -1.835 -16.035 1.00 96.00 81 TRP A CA 1
ATOM 612 C C . TRP A 1 81 ? 6.519 -3.267 -15.680 1.00 96.00 81 TRP A C 1
ATOM 614 O O . TRP A 1 81 ? 7.617 -3.439 -15.148 1.00 96.00 81 TRP A O 1
ATOM 624 N N . ALA A 1 82 ? 5.666 -4.267 -15.931 1.00 86.69 82 ALA A N 1
ATOM 625 C CA . ALA A 1 82 ? 6.008 -5.689 -15.850 1.00 86.69 82 ALA A CA 1
ATOM 626 C C . ALA A 1 82 ? 6.887 -6.150 -17.019 1.00 86.69 82 ALA A C 1
ATOM 628 O O . ALA A 1 82 ? 6.819 -5.533 -18.107 1.00 86.69 82 ALA A O 1
#

Radius of gyration: 14.43 Å; Cα contacts (8 Å, |Δi|>4): 82; chains: 1; bounding box: 31×30×45 Å

Nearest PDB structures (foldseek):
  8e0n-assembly1_A  TM=6.289E-01  e=2.809E+00  synthetic construct
  9dze-assembly1_h  TM=6.645E-01  e=4.968E+00  synthetic construct
  8gym-assembly1_4l  TM=5.145E-01  e=5.569E+00  Tetrahymena thermophila SB210
  5uho-assembly1_D  TM=3.216E-01  e=9.850E+00  H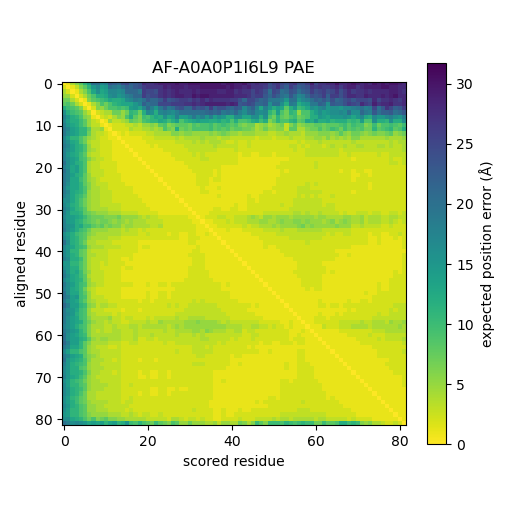omo sapiens

Foldseek 3Di:
DDDDDPDLVNLLVVLVVQLVVLLVVLVCVVVVVPLCQLVSLVSQLVSLVSQLVNCVSVVVVVSNVVSVVSNVVSVVSNVVSD

pLDDT: mean 91.56, std 13.46, range [43.0, 98.75]

Solvent-accessible surface area (backbone atoms only — not comparable to full-atom values): 4218 Å² total; per-residue (Å²): 138,92,77,87,77,77,50,74,69,56,57,39,51,51,25,52,52,54,16,49,56,30,40,52,52,18,52,51,36,55,71,64,66,75,82,42,51,43,60,16,22,50,30,30,33,55,13,22,51,30,42,31,54,36,19,62,76,72,67,36,60,73,61,28,54,52,21,52,52,43,33,51,53,14,52,54,42,36,68,73,56,104

Secondary structure (DSSP, 8-state):
-------HHHHHHHHHHHHHHHHHHHHHHHHHTSS-HHHHHHHHHHHHHHHHHHHHHTT-HHHHHHHHHHHHHHHHHHHHH-